Protein AF-A0A9W8UED6-F1 (afdb_monomer_lite)

Organism: NCBI:txid2494466

Secondary structure (DSSP, 8-state):
-HHHHHHHHHHHHHHHHHHHHHHHHHHHHHHHHHHHHHHHHHHHHHHHHHHHHHHHHHHHHHHHHHHHTTTTHHHHHHHHHHHHHHHHHHHHHHHHHHHHHHHHHHHHHH----PPPPP--

Radius of gyration: 51.44 Å; chains: 1; bounding box: 87×42×148 Å

InterPro domains:
  IPR005124 Vacuolar (H+)-ATPase G subunit [PF03179] (12-112)
  IPR005124 Vacuolar (H+)-ATPase G subunit [PTHR12713] (10-113)
  IPR005124 Vacuolar (H+)-ATPase G subunit [TIGR01147] (11-114)

Structure (mmCIF, N/CA/C/O backbone):
data_AF-A0A9W8UED6-F1
#
_entry.id   AF-A0A9W8UED6-F1
#
loop_
_atom_site.group_PDB
_atom_site.id
_atom_site.type_symbol
_atom_site.label_atom_id
_atom_site.label_alt_id
_atom_site.label_comp_id
_atom_site.label_asym_id
_atom_site.label_entity_id
_atom_site.label_seq_id
_atom_site.pdbx_PDB_ins_code
_atom_site.Cartn_x
_atom_site.Cartn_y
_atom_site.Cartn_z
_atom_site.occupancy
_atom_site.B_iso_or_equiv
_atom_site.auth_seq_id
_atom_site.auth_comp_id
_atom_site.auth_asym_id
_atom_site.auth_atom_id
_atom_site.pdbx_PDB_model_num
ATOM 1 N N . MET A 1 1 ? 47.631 4.192 -74.835 1.00 59.00 1 MET A N 1
ATOM 2 C CA . MET A 1 1 ? 47.255 3.331 -73.685 1.00 59.00 1 MET A CA 1
ATOM 3 C C . MET A 1 1 ? 47.338 4.037 -72.326 1.00 59.00 1 MET A C 1
ATOM 5 O O . MET A 1 1 ? 46.428 3.839 -71.535 1.00 59.00 1 MET A O 1
ATOM 9 N N . MET A 1 2 ? 48.336 4.888 -72.043 1.00 61.31 2 MET A N 1
ATOM 10 C CA . MET A 1 2 ? 48.476 5.574 -70.736 1.00 61.31 2 MET A CA 1
ATOM 11 C C . MET A 1 2 ? 47.286 6.473 -70.333 1.00 61.31 2 MET A C 1
ATOM 13 O O . MET A 1 2 ? 46.828 6.398 -69.197 1.00 61.31 2 MET A O 1
ATOM 17 N N . LEU A 1 3 ? 46.737 7.271 -71.260 1.00 59.78 3 LEU A N 1
ATOM 18 C CA . LEU A 1 3 ? 45.640 8.209 -70.956 1.00 59.78 3 LEU A CA 1
ATOM 19 C C . LEU A 1 3 ? 44.331 7.518 -70.523 1.00 59.78 3 LEU A C 1
ATOM 21 O O . LEU A 1 3 ? 43.647 7.990 -69.619 1.00 59.78 3 LEU A O 1
ATOM 25 N N . ALA A 1 4 ? 43.994 6.381 -71.139 1.00 65.12 4 ALA A N 1
ATOM 26 C CA . ALA A 1 4 ? 42.785 5.621 -70.812 1.00 65.12 4 ALA A CA 1
ATOM 27 C C . ALA A 1 4 ? 42.860 4.991 -69.411 1.00 65.12 4 ALA A C 1
ATOM 29 O O . ALA A 1 4 ? 41.849 4.876 -68.722 1.00 65.12 4 ALA A O 1
ATOM 30 N N . ASN A 1 5 ? 44.066 4.622 -68.970 1.00 64.88 5 ASN A N 1
ATOM 31 C CA . ASN A 1 5 ? 44.276 4.038 -67.649 1.00 64.88 5 ASN A CA 1
ATOM 32 C C . ASN A 1 5 ? 44.146 5.093 -66.535 1.00 64.88 5 ASN A C 1
ATOM 34 O O . ASN A 1 5 ? 43.586 4.808 -65.480 1.00 64.88 5 ASN A O 1
ATOM 38 N N . LEU A 1 6 ? 44.581 6.331 -66.802 1.00 65.31 6 LEU A N 1
ATOM 39 C CA . LEU A 1 6 ? 44.459 7.456 -65.871 1.00 65.31 6 LEU A CA 1
ATOM 40 C C . LEU A 1 6 ? 42.997 7.900 -65.678 1.00 65.31 6 LEU A C 1
ATOM 42 O O . LEU A 1 6 ? 42.562 8.131 -64.550 1.00 65.31 6 LEU A O 1
ATOM 46 N N . LEU A 1 7 ? 42.214 7.962 -66.763 1.00 62.88 7 LEU A N 1
ATOM 47 C CA . LEU A 1 7 ? 40.768 8.236 -66.717 1.00 62.88 7 LEU A CA 1
ATOM 48 C C . LEU A 1 7 ? 39.994 7.142 -65.964 1.00 62.88 7 LEU A C 1
ATOM 50 O O . LEU A 1 7 ? 39.084 7.433 -65.191 1.00 62.88 7 LEU A O 1
ATOM 54 N N . ARG A 1 8 ? 40.389 5.876 -66.137 1.00 65.00 8 ARG A N 1
ATOM 55 C CA . ARG A 1 8 ? 39.794 4.749 -65.410 1.00 65.00 8 ARG A CA 1
ATOM 56 C C . ARG A 1 8 ? 40.132 4.778 -63.917 1.00 65.00 8 ARG A C 1
ATOM 58 O O . ARG A 1 8 ? 39.235 4.582 -63.107 1.00 65.00 8 ARG A O 1
ATOM 65 N N . GLN A 1 9 ? 41.378 5.085 -63.549 1.00 65.25 9 GLN A N 1
ATOM 66 C CA . GLN A 1 9 ? 41.789 5.246 -62.147 1.00 65.25 9 GLN A CA 1
ATOM 67 C C . GLN A 1 9 ? 41.078 6.413 -61.457 1.00 65.25 9 GLN A C 1
ATOM 69 O O . GLN A 1 9 ? 40.626 6.273 -60.327 1.00 65.25 9 GLN A O 1
ATOM 74 N N . SER A 1 10 ? 40.923 7.553 -62.130 1.00 66.56 10 SER A N 1
ATOM 75 C CA . SER A 1 10 ? 40.224 8.713 -61.559 1.00 66.56 10 SER A CA 1
ATOM 76 C C . SER A 1 10 ? 38.717 8.473 -61.385 1.00 66.56 10 SER A C 1
ATOM 78 O O . SER A 1 10 ? 38.169 8.838 -60.345 1.00 66.56 10 SER A O 1
ATOM 80 N N . ALA A 1 11 ? 38.059 7.788 -62.328 1.00 63.91 11 ALA A N 1
ATOM 81 C CA . ALA A 1 11 ? 36.656 7.378 -62.192 1.00 63.91 11 ALA A CA 1
ATOM 82 C C . ALA A 1 11 ? 36.441 6.285 -61.122 1.00 63.91 11 ALA A C 1
ATOM 84 O O . ALA A 1 11 ? 35.436 6.297 -60.414 1.00 63.91 11 ALA A O 1
ATOM 85 N N . GLN A 1 12 ? 37.385 5.349 -60.968 1.00 68.69 12 GLN A N 1
ATOM 86 C CA . GLN A 1 12 ? 37.346 4.348 -59.894 1.00 68.69 12 GLN A CA 1
ATOM 87 C C . GLN A 1 12 ? 37.589 4.976 -58.516 1.00 68.69 12 GLN A C 1
ATOM 89 O O . GLN A 1 12 ? 36.917 4.608 -57.555 1.00 68.69 12 GLN A O 1
ATOM 94 N N . ASN A 1 13 ? 38.482 5.967 -58.427 1.00 73.50 13 ASN A N 1
ATOM 95 C CA . ASN A 1 13 ? 38.722 6.713 -57.194 1.00 73.50 13 ASN A CA 1
ATOM 96 C C . ASN A 1 13 ? 37.481 7.509 -56.766 1.00 73.50 13 ASN A C 1
ATOM 98 O O . ASN A 1 13 ? 37.136 7.502 -55.587 1.00 73.50 13 ASN A O 1
ATOM 102 N N . SER A 1 14 ? 36.769 8.156 -57.696 1.00 81.12 14 SER A N 1
ATOM 103 C CA . SER A 1 14 ? 35.549 8.901 -57.353 1.00 81.12 14 SER A CA 1
ATOM 104 C C . SER A 1 14 ? 34.384 7.987 -56.951 1.00 81.12 14 SER A C 1
ATOM 106 O O . SER A 1 14 ? 33.672 8.306 -55.999 1.00 81.12 14 SER A O 1
ATOM 108 N N . ALA A 1 15 ? 34.223 6.831 -57.606 1.00 86.19 15 ALA A N 1
ATOM 109 C CA . ALA A 1 15 ? 33.223 5.830 -57.232 1.00 86.19 15 ALA A CA 1
ATOM 110 C C . ALA A 1 15 ? 33.506 5.214 -55.848 1.00 86.19 15 ALA A C 1
ATOM 112 O O . ALA A 1 15 ? 32.603 5.138 -55.016 1.00 86.19 15 ALA A O 1
ATOM 113 N N . GLY A 1 16 ? 34.765 4.856 -55.569 1.00 89.81 16 GLY A N 1
ATOM 114 C CA . GLY A 1 16 ? 35.172 4.314 -54.269 1.00 89.81 16 GLY A CA 1
ATOM 115 C C . GLY A 1 16 ? 34.973 5.307 -53.120 1.00 89.81 16 GLY A C 1
ATOM 116 O O . GLY A 1 16 ? 34.476 4.933 -52.061 1.00 89.81 16 GLY A O 1
ATOM 117 N N . ILE A 1 17 ? 35.271 6.594 -53.335 1.00 90.12 17 ILE A N 1
ATOM 118 C CA . ILE A 1 17 ? 35.017 7.645 -52.335 1.00 90.12 17 ILE A CA 1
ATOM 119 C C . ILE A 1 17 ? 33.515 7.798 -52.063 1.00 90.12 17 ILE A C 1
ATOM 121 O O . ILE A 1 17 ? 33.114 7.909 -50.907 1.00 90.12 17 ILE A O 1
ATOM 125 N N . GLN A 1 18 ? 32.664 7.778 -53.095 1.00 90.62 18 GLN A N 1
ATOM 126 C CA . GLN A 1 18 ? 31.211 7.854 -52.901 1.00 90.62 18 GLN A CA 1
ATOM 127 C C . GLN A 1 18 ? 30.659 6.662 -52.113 1.00 90.62 18 GLN A C 1
ATOM 129 O O . GLN A 1 18 ? 29.732 6.829 -51.321 1.00 90.62 18 GLN A O 1
ATOM 134 N N . GLU A 1 19 ? 31.217 5.471 -52.315 1.00 93.69 19 GLU A N 1
ATOM 135 C CA . GLU A 1 19 ? 30.829 4.281 -51.562 1.00 93.69 19 GLU A CA 1
ATOM 136 C C . GLU A 1 19 ? 31.250 4.370 -50.090 1.00 93.69 19 GLU A C 1
ATOM 138 O O . GLU A 1 19 ? 30.429 4.116 -49.209 1.00 93.69 19 GLU A O 1
ATOM 143 N N . LEU A 1 20 ? 32.465 4.854 -49.809 1.00 93.94 20 LEU A N 1
ATOM 144 C CA . LEU A 1 20 ? 32.918 5.124 -48.439 1.00 93.94 20 LEU A CA 1
ATOM 145 C C . LEU A 1 20 ? 32.052 6.182 -47.738 1.00 93.94 20 LEU A C 1
ATOM 147 O O . LEU A 1 20 ? 31.675 5.990 -46.585 1.00 93.94 20 LEU A O 1
ATOM 151 N N . LEU A 1 21 ? 31.670 7.259 -48.434 1.00 94.88 21 LEU A N 1
ATOM 152 C CA . LEU A 1 21 ? 30.784 8.293 -47.883 1.00 94.88 21 LEU A CA 1
ATOM 153 C C . LEU A 1 21 ? 29.382 7.752 -47.565 1.00 94.88 21 LEU A C 1
ATOM 155 O O . LEU A 1 21 ? 28.791 8.122 -46.549 1.00 94.88 21 LEU A O 1
ATOM 159 N N . ARG A 1 22 ? 28.836 6.862 -48.405 1.00 95.31 22 ARG A N 1
ATOM 160 C CA . ARG A 1 22 ? 27.563 6.181 -48.112 1.00 95.31 22 ARG A CA 1
ATOM 161 C C . ARG A 1 22 ? 27.691 5.266 -46.897 1.00 95.31 22 ARG A C 1
ATOM 163 O O . ARG A 1 22 ? 26.842 5.327 -46.011 1.00 95.31 22 ARG A O 1
ATOM 170 N N . ALA A 1 23 ? 28.769 4.485 -46.828 1.00 96.12 23 ALA A N 1
ATOM 171 C CA . ALA A 1 23 ? 29.045 3.615 -45.690 1.00 96.12 23 ALA A CA 1
ATOM 172 C C . ALA A 1 23 ? 29.176 4.409 -44.377 1.00 96.12 23 ALA A C 1
ATOM 174 O O . ALA A 1 23 ? 28.619 4.000 -43.361 1.00 96.12 23 ALA A O 1
ATOM 175 N N . GLU A 1 24 ? 29.833 5.574 -44.398 1.00 95.31 24 GLU A N 1
ATOM 176 C CA . GLU A 1 24 ? 29.935 6.472 -43.240 1.00 95.31 24 GLU A CA 1
ATOM 177 C C . GLU A 1 24 ? 28.561 6.997 -42.799 1.00 95.31 24 GLU A C 1
ATOM 179 O O . GLU A 1 24 ? 28.220 6.957 -41.612 1.00 95.31 24 GLU A O 1
ATOM 184 N N . GLN A 1 25 ? 27.738 7.452 -43.748 1.00 96.62 25 GLN A N 1
ATOM 185 C CA . GLN A 1 25 ? 26.389 7.930 -43.446 1.00 96.62 25 GLN A CA 1
ATOM 186 C C . GLN A 1 25 ? 25.515 6.834 -42.837 1.00 96.62 25 GLN A C 1
ATOM 188 O O . GLN A 1 25 ? 24.787 7.091 -41.875 1.00 96.62 25 GLN A O 1
ATOM 193 N N . ASP A 1 26 ? 25.577 5.619 -43.372 1.00 97.00 26 ASP A N 1
ATOM 194 C CA . ASP A 1 26 ? 24.767 4.510 -42.881 1.00 97.00 26 ASP A CA 1
ATOM 195 C C . ASP A 1 26 ? 25.260 4.006 -41.522 1.00 97.00 26 ASP A C 1
ATOM 197 O O . ASP A 1 26 ? 24.443 3.805 -40.620 1.00 97.00 26 ASP A O 1
ATOM 201 N N . ALA A 1 27 ? 26.577 3.932 -41.308 1.00 97.31 27 ALA A N 1
ATOM 202 C CA . ALA A 1 27 ? 27.151 3.653 -39.993 1.00 97.31 27 ALA A CA 1
ATOM 203 C C . ALA A 1 27 ? 26.711 4.698 -38.953 1.00 97.31 27 ALA A C 1
ATOM 205 O O . ALA A 1 27 ? 26.261 4.343 -37.861 1.00 97.31 27 ALA A O 1
ATOM 206 N N . SER A 1 28 ? 26.753 5.988 -39.306 1.00 96.44 28 SER A N 1
ATOM 207 C CA . SER A 1 28 ? 26.297 7.072 -38.430 1.00 96.44 28 SER A CA 1
ATOM 208 C C . SER A 1 28 ? 24.813 6.931 -38.073 1.00 96.44 28 SER A C 1
ATOM 210 O O . SER A 1 28 ? 24.446 7.011 -36.897 1.00 96.44 28 SER A O 1
ATOM 212 N N . LYS A 1 29 ? 23.944 6.626 -39.048 1.00 97.38 29 LYS A N 1
ATOM 213 C CA . LYS A 1 29 ? 22.510 6.380 -38.799 1.00 97.38 29 LYS A CA 1
ATOM 214 C C . LYS A 1 29 ? 22.279 5.200 -37.858 1.00 97.38 29 LYS A C 1
ATOM 216 O O . LYS A 1 29 ? 21.429 5.307 -36.974 1.00 97.38 29 LYS A O 1
ATOM 221 N N . ILE A 1 30 ? 23.014 4.100 -38.030 1.00 97.38 30 ILE A N 1
ATOM 222 C CA . ILE A 1 30 ? 22.909 2.917 -37.163 1.00 97.38 30 ILE A CA 1
ATOM 223 C C . ILE A 1 30 ? 23.263 3.298 -35.723 1.00 97.38 30 ILE A C 1
ATOM 225 O O . ILE A 1 30 ? 22.452 3.098 -34.821 1.00 97.38 30 ILE A O 1
ATOM 229 N N . VAL A 1 31 ? 24.403 3.962 -35.513 1.00 97.25 31 VAL A N 1
ATOM 230 C CA . VAL A 1 31 ? 24.847 4.394 -34.177 1.00 97.25 31 VAL A CA 1
ATOM 231 C C . VAL A 1 31 ? 23.834 5.338 -33.518 1.00 97.25 31 VAL A C 1
ATOM 233 O O . VAL A 1 31 ? 23.529 5.201 -32.330 1.00 97.25 31 VAL A O 1
ATOM 236 N N . GLN A 1 32 ? 23.278 6.290 -34.273 1.00 96.31 32 GLN A N 1
ATOM 237 C CA . GLN A 1 32 ? 22.250 7.206 -33.768 1.00 96.31 32 GLN A CA 1
ATOM 238 C C . GLN A 1 32 ? 20.969 6.461 -33.379 1.00 96.31 32 GLN A C 1
ATOM 240 O O . GLN A 1 32 ? 20.415 6.708 -32.304 1.00 96.31 32 GLN A O 1
ATOM 245 N N . LYS A 1 33 ? 20.513 5.526 -34.222 1.00 97.19 33 LYS A N 1
ATOM 246 C CA . LYS A 1 33 ? 19.329 4.703 -33.959 1.00 97.19 33 LYS A CA 1
ATOM 247 C C . LYS A 1 33 ? 19.519 3.848 -32.710 1.00 97.19 33 LYS A C 1
ATOM 249 O O . LYS A 1 33 ? 18.636 3.844 -31.855 1.00 97.19 33 LYS A O 1
ATOM 254 N N . ASP A 1 34 ? 20.670 3.203 -32.563 1.00 97.50 34 ASP A N 1
ATOM 255 C CA . ASP A 1 34 ? 20.978 2.356 -31.409 1.00 97.50 34 ASP A CA 1
ATOM 256 C C . ASP A 1 34 ? 21.101 3.165 -30.117 1.00 97.50 34 ASP A C 1
ATOM 258 O O . ASP A 1 34 ? 20.657 2.717 -29.059 1.00 97.50 34 ASP A O 1
ATOM 262 N N . ARG A 1 35 ? 21.653 4.386 -30.174 1.00 96.62 35 ARG A N 1
ATOM 263 C CA . ARG A 1 35 ? 21.680 5.283 -29.008 1.00 96.62 35 ARG A CA 1
ATOM 264 C C . ARG A 1 35 ? 20.266 5.668 -28.580 1.00 96.62 35 ARG A C 1
ATOM 266 O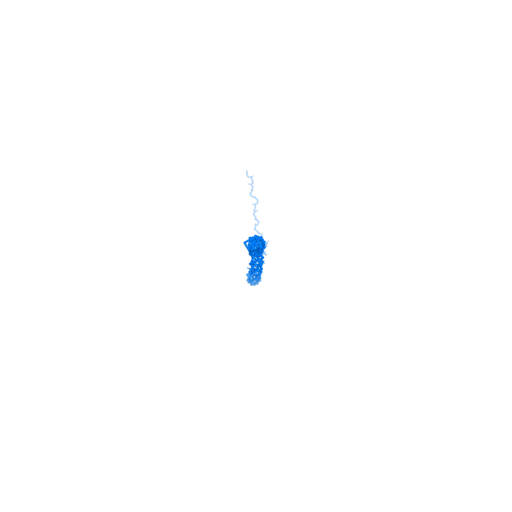 O . ARG A 1 35 ? 19.930 5.533 -27.407 1.00 96.62 35 ARG A O 1
ATOM 273 N N . THR A 1 36 ? 19.433 6.118 -29.517 1.00 96.44 36 THR A N 1
ATOM 274 C CA . THR A 1 36 ? 18.048 6.513 -29.219 1.00 96.44 36 THR A CA 1
ATOM 275 C C . THR A 1 36 ? 17.219 5.330 -28.726 1.00 96.44 36 THR A C 1
ATOM 277 O O . THR A 1 36 ? 16.440 5.484 -27.785 1.00 96.44 36 THR A O 1
ATOM 280 N N . LYS A 1 37 ? 17.409 4.143 -29.317 1.00 97.56 37 LYS A N 1
ATOM 281 C CA . LYS A 1 37 ? 16.752 2.904 -28.893 1.00 97.56 37 LYS A CA 1
ATOM 282 C C . LYS A 1 37 ? 17.102 2.567 -27.442 1.00 97.56 37 LYS A C 1
ATOM 284 O O . LYS A 1 37 ? 16.188 2.473 -26.634 1.00 97.56 37 LYS A O 1
ATOM 289 N N . ARG A 1 38 ? 18.394 2.517 -27.092 1.00 97.38 38 ARG A N 1
ATOM 290 C CA . ARG A 1 38 ? 18.847 2.224 -25.719 1.00 97.38 38 ARG A CA 1
ATOM 291 C C . ARG A 1 38 ? 18.294 3.203 -24.686 1.00 97.38 38 ARG A C 1
ATOM 293 O O . ARG A 1 38 ? 17.853 2.788 -23.624 1.00 97.38 38 ARG A O 1
ATOM 300 N N . VAL A 1 39 ? 18.286 4.501 -24.997 1.00 97.12 39 VAL A N 1
ATOM 301 C CA . VAL A 1 39 ? 17.726 5.520 -24.089 1.00 97.12 39 VAL A CA 1
ATOM 302 C C . VAL A 1 39 ? 16.223 5.324 -23.896 1.00 97.12 39 VAL A C 1
ATOM 304 O O . VAL A 1 39 ? 15.715 5.470 -22.785 1.00 97.12 39 VAL A O 1
ATOM 307 N N . ARG A 1 40 ? 15.498 4.998 -24.971 1.00 97.75 40 ARG A N 1
ATOM 308 C CA . ARG A 1 40 ? 14.058 4.748 -24.899 1.00 97.75 40 ARG A CA 1
ATOM 309 C C . ARG A 1 40 ? 13.748 3.492 -24.090 1.00 97.75 40 ARG A C 1
ATOM 311 O O . ARG A 1 40 ? 12.895 3.571 -23.216 1.00 97.75 40 ARG A O 1
ATOM 318 N N . GLU A 1 41 ? 14.445 2.393 -24.363 1.00 97.81 41 GLU A N 1
ATOM 319 C CA . GLU A 1 41 ? 14.294 1.124 -23.644 1.00 97.81 41 GLU A CA 1
ATOM 320 C C . GLU A 1 41 ? 14.569 1.315 -22.154 1.00 97.81 41 GLU A C 1
ATOM 322 O O . GLU A 1 41 ? 13.680 1.055 -21.356 1.00 97.81 41 GLU A O 1
ATOM 327 N N . ALA A 1 42 ? 15.697 1.929 -21.781 1.00 97.69 42 ALA A N 1
ATOM 328 C CA . ALA A 1 42 ? 16.016 2.200 -20.378 1.00 97.69 42 ALA A CA 1
ATOM 329 C C . ALA A 1 42 ? 14.947 3.057 -19.674 1.00 97.69 42 ALA A C 1
ATOM 331 O O . ALA A 1 42 ? 14.601 2.824 -18.518 1.00 97.69 42 ALA A O 1
ATOM 332 N N . ARG A 1 43 ? 14.390 4.059 -20.368 1.00 97.69 43 ARG A N 1
ATOM 333 C CA . ARG A 1 43 ? 13.314 4.890 -19.813 1.00 97.69 43 ARG A CA 1
ATOM 334 C C . ARG A 1 43 ? 12.017 4.100 -19.644 1.00 97.69 43 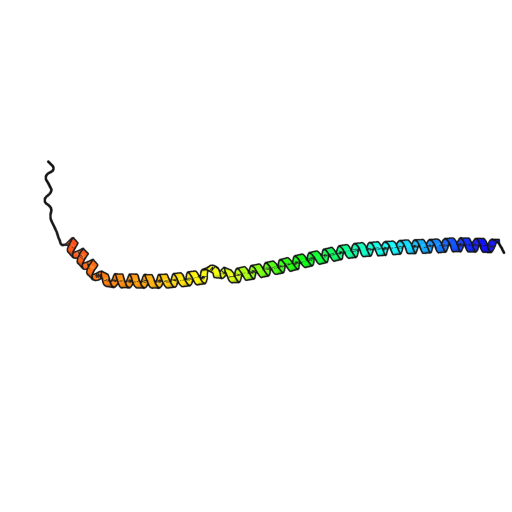ARG A C 1
ATOM 336 O O . ARG A 1 43 ? 11.304 4.309 -18.665 1.00 97.69 43 ARG A O 1
ATOM 343 N N . ASP A 1 44 ? 11.666 3.278 -20.624 1.00 98.06 44 ASP A N 1
ATOM 344 C CA . ASP A 1 44 ? 10.422 2.515 -20.611 1.00 98.06 44 ASP A CA 1
ATOM 345 C C . ASP A 1 44 ? 10.512 1.364 -19.579 1.00 98.06 44 ASP A C 1
ATOM 347 O O . ASP A 1 44 ? 9.560 1.158 -18.828 1.00 98.06 44 ASP A O 1
ATOM 351 N N . GLU A 1 45 ? 11.680 0.731 -19.426 1.00 97.81 45 GLU A N 1
ATOM 352 C CA . GLU A 1 45 ? 12.000 -0.224 -18.352 1.00 97.81 45 GLU A CA 1
ATOM 353 C C . GLU A 1 45 ? 11.901 0.421 -16.964 1.00 97.81 45 GLU A C 1
ATOM 355 O O . GLU A 1 45 ? 11.171 -0.080 -16.112 1.00 97.81 45 GLU A O 1
ATOM 360 N N . ALA A 1 46 ? 12.531 1.582 -16.749 1.00 97.88 46 ALA A N 1
ATOM 361 C CA . ALA A 1 46 ? 12.447 2.291 -15.469 1.00 97.88 46 ALA A CA 1
ATOM 362 C C . ALA A 1 46 ? 11.001 2.681 -15.113 1.00 97.88 46 ALA A C 1
ATOM 364 O O . ALA A 1 46 ? 10.583 2.587 -13.960 1.00 97.88 46 ALA A O 1
ATOM 365 N N . LYS A 1 47 ? 10.199 3.097 -16.103 1.00 97.81 47 LYS A N 1
ATOM 366 C CA . LYS A 1 47 ? 8.768 3.373 -15.894 1.00 97.81 47 LYS A CA 1
ATOM 367 C C . LYS A 1 47 ? 7.999 2.119 -15.491 1.00 97.81 47 LYS A C 1
ATOM 369 O O . LYS A 1 47 ? 7.146 2.206 -14.609 1.00 97.81 47 LYS A O 1
ATOM 374 N N . GLN A 1 48 ? 8.286 0.987 -16.129 1.00 98.38 48 GLN A N 1
ATOM 375 C CA . GLN A 1 48 ? 7.658 -0.285 -15.792 1.00 98.38 48 GLN A CA 1
ATOM 376 C C . GLN A 1 48 ? 8.033 -0.728 -14.374 1.00 98.38 48 GLN A C 1
ATOM 378 O O . GLN A 1 48 ? 7.158 -1.143 -13.618 1.00 98.38 48 GLN A O 1
ATOM 383 N N . GLU A 1 49 ? 9.301 -0.590 -13.986 1.00 97.81 49 GLU A N 1
ATOM 384 C CA . GLU A 1 49 ? 9.774 -0.932 -12.644 1.00 97.81 49 GLU A CA 1
ATOM 385 C C . GLU A 1 49 ? 9.114 -0.058 -11.570 1.00 97.81 49 GLU A C 1
ATOM 387 O O . GLU A 1 49 ? 8.602 -0.581 -10.583 1.00 97.81 49 GLU A O 1
ATOM 392 N N . ILE A 1 50 ? 9.013 1.256 -11.801 1.00 97.81 50 ILE A N 1
ATOM 393 C CA . ILE A 1 50 ? 8.300 2.175 -10.900 1.00 97.81 50 ILE A CA 1
ATOM 394 C C . ILE A 1 50 ? 6.823 1.785 -10.773 1.00 97.81 50 ILE A C 1
ATOM 396 O O . ILE A 1 50 ? 6.282 1.777 -9.667 1.00 97.81 50 ILE A O 1
ATOM 400 N N . ALA A 1 51 ? 6.158 1.466 -11.887 1.00 97.88 51 ALA A N 1
ATOM 401 C CA . ALA A 1 51 ? 4.755 1.062 -11.872 1.00 97.88 51 ALA A CA 1
ATOM 402 C C . ALA A 1 51 ? 4.551 -0.246 -11.093 1.00 97.88 51 ALA A C 1
ATOM 404 O O . ALA A 1 51 ? 3.645 -0.325 -10.264 1.00 97.88 51 ALA A O 1
ATOM 405 N N . ASN A 1 52 ? 5.424 -1.233 -11.307 1.00 98.00 52 ASN A N 1
ATOM 406 C CA . ASN A 1 52 ? 5.399 -2.508 -10.593 1.00 98.00 52 ASN A CA 1
ATOM 407 C C . ASN A 1 52 ? 5.650 -2.315 -9.093 1.00 98.00 52 ASN A C 1
ATOM 409 O O . ASN A 1 52 ? 4.907 -2.852 -8.277 1.00 98.00 52 ASN A O 1
ATOM 413 N N . TYR A 1 53 ? 6.651 -1.511 -8.726 1.00 97.75 53 TYR A N 1
ATOM 414 C CA . TYR A 1 53 ? 6.963 -1.218 -7.329 1.00 97.75 53 TYR A CA 1
ATOM 415 C C . TYR A 1 53 ? 5.806 -0.501 -6.631 1.00 97.75 53 TYR A C 1
ATOM 417 O O . TYR A 1 53 ? 5.440 -0.850 -5.510 1.00 97.75 53 TYR A O 1
ATOM 425 N N . LYS A 1 54 ? 5.184 0.471 -7.308 1.00 97.88 54 LYS A N 1
ATOM 426 C CA . LYS A 1 54 ? 4.003 1.155 -6.783 1.00 97.88 54 LYS A CA 1
ATOM 427 C C . LYS A 1 54 ? 2.840 0.185 -6.581 1.00 97.88 54 LYS A C 1
ATOM 429 O O . LYS A 1 54 ? 2.261 0.179 -5.505 1.00 97.88 54 LYS A O 1
ATOM 434 N N . ALA A 1 55 ? 2.538 -0.654 -7.572 1.00 97.94 55 ALA A N 1
ATOM 435 C CA . ALA A 1 55 ? 1.477 -1.653 -7.457 1.00 97.94 55 ALA A CA 1
ATOM 436 C C . ALA A 1 55 ? 1.737 -2.622 -6.293 1.00 97.94 55 ALA A C 1
ATOM 438 O O . ALA A 1 55 ? 0.844 -2.869 -5.489 1.00 97.94 55 ALA A O 1
ATOM 439 N N . GLN A 1 56 ? 2.978 -3.096 -6.146 1.00 97.75 56 GLN A N 1
ATOM 440 C CA . GLN A 1 56 ? 3.373 -3.946 -5.026 1.00 97.75 56 GLN A CA 1
ATOM 441 C C . GLN A 1 56 ? 3.173 -3.238 -3.680 1.00 97.75 56 GLN A C 1
ATOM 443 O O . GLN A 1 56 ? 2.640 -3.840 -2.751 1.00 97.75 56 GLN A O 1
ATOM 448 N N . LYS A 1 57 ? 3.578 -1.968 -3.560 1.00 97.75 57 LYS A N 1
ATOM 449 C CA . LYS A 1 57 ? 3.417 -1.204 -2.316 1.00 97.75 57 LYS A CA 1
ATOM 450 C C . LYS A 1 57 ? 1.966 -0.881 -1.996 1.00 97.75 57 LYS A C 1
ATOM 452 O O . LYS A 1 57 ? 1.593 -0.959 -0.831 1.00 97.75 57 LYS A O 1
ATOM 457 N N . ASP A 1 58 ? 1.152 -0.587 -3.002 1.00 96.75 58 ASP A N 1
ATOM 458 C CA . ASP A 1 58 ? -0.285 -0.385 -2.827 1.00 96.75 58 ASP A CA 1
ATOM 459 C C . ASP A 1 58 ? -0.966 -1.689 -2.368 1.00 96.75 58 ASP A C 1
ATOM 461 O O . ASP A 1 58 ? -1.835 -1.657 -1.498 1.00 96.75 58 ASP A O 1
ATOM 465 N N . ASP A 1 59 ? -0.552 -2.846 -2.893 1.00 96.81 59 ASP A N 1
ATOM 466 C CA . ASP A 1 59 ? -1.066 -4.153 -2.466 1.00 96.81 59 ASP A CA 1
ATOM 467 C C . ASP A 1 59 ? -0.591 -4.544 -1.058 1.00 96.81 59 ASP A C 1
ATOM 469 O O . ASP A 1 59 ? -1.383 -5.056 -0.265 1.00 96.81 59 ASP A O 1
ATOM 473 N N . GLU A 1 60 ? 0.678 -4.29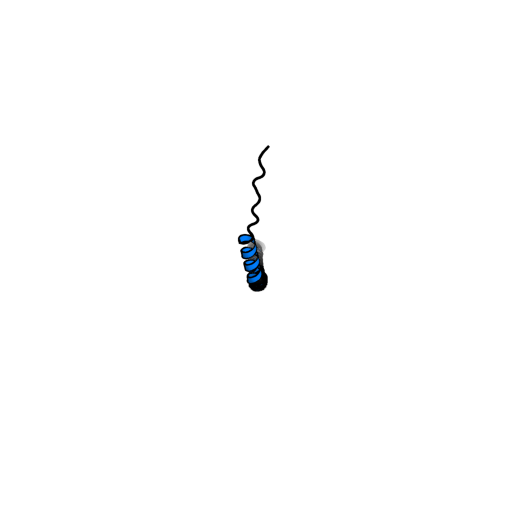2 -0.719 1.00 95.38 60 GLU A N 1
ATOM 474 C CA . GLU A 1 60 ? 1.204 -4.453 0.645 1.00 95.38 60 GLU A CA 1
ATOM 475 C C . GLU A 1 60 ? 0.442 -3.560 1.630 1.00 95.38 60 GLU A C 1
ATOM 477 O O . GLU A 1 60 ? 0.028 -4.034 2.687 1.00 95.38 60 GLU A O 1
ATOM 482 N N . PHE A 1 61 ? 0.200 -2.298 1.266 1.00 93.69 61 PHE A N 1
ATOM 483 C CA . PHE A 1 61 ? -0.549 -1.354 2.088 1.00 93.69 61 PHE A CA 1
ATOM 484 C C . PHE A 1 61 ? -1.993 -1.806 2.292 1.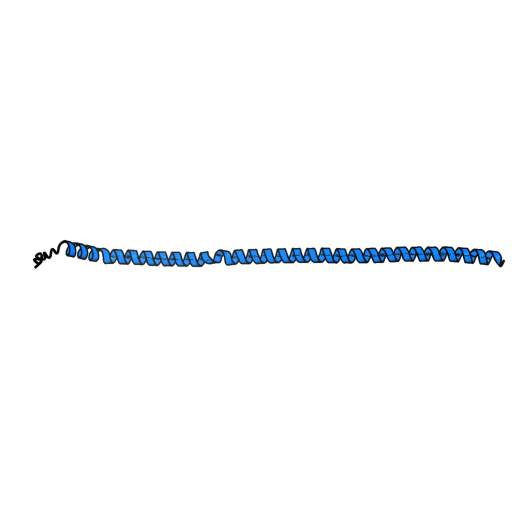00 93.69 61 PHE A C 1
ATOM 486 O O . PHE A 1 61 ? -2.450 -1.849 3.425 1.00 93.69 61 PHE A O 1
ATOM 493 N N . LYS A 1 62 ? -2.694 -2.236 1.237 1.00 92.81 62 LYS A N 1
ATOM 494 C CA . LYS A 1 62 ? -4.067 -2.754 1.359 1.00 92.81 62 LYS A CA 1
ATOM 495 C C . LYS A 1 62 ? -4.152 -4.013 2.214 1.00 92.81 62 LYS A C 1
ATOM 497 O O . LYS A 1 62 ? -5.119 -4.177 2.950 1.00 92.81 62 LYS A O 1
ATOM 502 N N . LYS A 1 63 ? -3.175 -4.921 2.112 1.00 90.69 63 LYS A N 1
ATOM 503 C CA . LYS A 1 63 ? -3.113 -6.110 2.977 1.00 90.69 63 LYS A CA 1
ATOM 504 C C . LYS A 1 63 ? -2.879 -5.715 4.425 1.00 90.69 63 LYS A C 1
ATOM 506 O O . LYS A 1 63 ? -3.600 -6.189 5.292 1.00 90.69 63 LYS A O 1
ATOM 511 N N . PHE A 1 64 ? -1.934 -4.808 4.664 1.00 88.69 64 PHE A N 1
ATOM 512 C CA . PHE A 1 64 ? -1.680 -4.262 5.989 1.00 88.69 64 PHE A CA 1
ATOM 513 C C . PHE A 1 64 ? -2.935 -3.586 6.550 1.00 88.69 64 PHE A C 1
ATOM 515 O O . PHE A 1 64 ? -3.338 -3.880 7.667 1.00 88.69 64 PHE A O 1
ATOM 522 N N . GLU A 1 65 ? -3.614 -2.750 5.765 1.00 86.25 65 GLU A N 1
ATOM 523 C CA . GLU A 1 65 ? -4.892 -2.167 6.158 1.00 86.25 65 GLU A CA 1
ATOM 524 C C . GLU A 1 65 ? -5.925 -3.247 6.457 1.00 86.25 65 GLU A C 1
ATOM 526 O O . GLU A 1 65 ? -6.535 -3.172 7.501 1.00 86.25 65 GLU A O 1
ATOM 531 N N . ALA A 1 66 ? -6.110 -4.279 5.635 1.00 83.69 66 ALA A N 1
ATOM 532 C CA . ALA A 1 66 ? -7.110 -5.316 5.905 1.00 83.69 66 ALA A CA 1
ATOM 533 C C . ALA A 1 66 ? -6.787 -6.188 7.137 1.00 83.69 66 ALA A C 1
ATOM 535 O O . ALA A 1 66 ? -7.693 -6.640 7.843 1.00 83.69 66 ALA A O 1
ATOM 536 N N . GLU A 1 67 ? -5.504 -6.454 7.393 1.00 81.69 67 GLU A N 1
ATOM 537 C CA . GLU A 1 67 ? -5.040 -7.222 8.552 1.00 81.69 67 GLU A CA 1
ATOM 538 C C . GLU A 1 67 ? -5.115 -6.397 9.842 1.00 81.69 67 GLU A C 1
ATOM 540 O O . GLU A 1 67 ? -5.506 -6.918 10.887 1.00 81.69 67 GLU A O 1
ATOM 545 N N . HIS A 1 68 ? -4.813 -5.099 9.762 1.00 77.69 68 HIS A N 1
ATOM 546 C CA . HIS A 1 68 ? -4.772 -4.192 10.907 1.00 77.69 68 HIS A CA 1
ATOM 547 C C . HIS A 1 68 ? -6.028 -3.320 11.068 1.00 77.69 68 HIS A C 1
ATOM 549 O O . HIS A 1 68 ? -6.205 -2.722 12.127 1.00 77.69 68 HIS A O 1
ATOM 555 N N . SER A 1 69 ? -6.953 -3.279 10.103 1.00 67.00 69 SER A N 1
ATOM 556 C CA . SER A 1 69 ? -8.256 -2.595 10.228 1.00 67.00 69 SER A CA 1
ATOM 557 C C . SER A 1 69 ? -9.175 -3.326 11.193 1.00 67.00 69 SER A C 1
ATOM 559 O O . SER A 1 69 ? -10.056 -2.713 11.783 1.00 67.00 69 SER A O 1
ATOM 561 N N . LYS A 1 70 ? -8.922 -4.619 11.426 1.00 67.69 70 LYS A N 1
ATOM 562 C CA . LYS A 1 70 ? -9.514 -5.381 12.534 1.00 67.69 70 LYS A CA 1
ATOM 563 C C . LYS A 1 70 ? -8.962 -4.969 13.901 1.00 67.69 70 LYS A C 1
ATOM 565 O O . LYS A 1 70 ? -9.367 -5.540 14.910 1.00 67.69 70 LYS A O 1
ATOM 570 N N . GLY A 1 71 ? -8.038 -4.003 13.937 1.00 66.94 71 GLY A N 1
ATOM 571 C CA . GLY A 1 71 ? -7.162 -3.673 15.059 1.00 66.94 71 GLY A CA 1
ATOM 572 C C . GLY A 1 71 ? -7.857 -3.339 16.371 1.00 66.94 71 GLY A C 1
ATOM 573 O O . GLY A 1 71 ? -7.207 -3.428 17.404 1.00 66.94 71 GLY A O 1
ATOM 574 N N . ASN A 1 72 ? -9.163 -3.061 16.357 1.00 70.19 72 ASN A N 1
ATOM 575 C CA . ASN A 1 72 ? -9.950 -2.915 17.578 1.00 70.19 72 ASN A CA 1
ATOM 576 C C . ASN A 1 72 ? -11.186 -3.814 17.664 1.00 70.19 72 ASN A C 1
ATOM 578 O O . ASN A 1 72 ? -11.759 -3.874 18.739 1.00 70.19 72 ASN A O 1
ATOM 582 N N . GLU A 1 73 ? -11.596 -4.547 16.626 1.00 81.56 73 GLU A N 1
ATOM 583 C CA . GLU A 1 73 ? -12.859 -5.307 16.680 1.00 81.56 73 GLU A CA 1
ATOM 584 C C . GLU A 1 73 ? -12.819 -6.417 17.737 1.00 81.56 73 GLU A C 1
ATOM 586 O O . GLU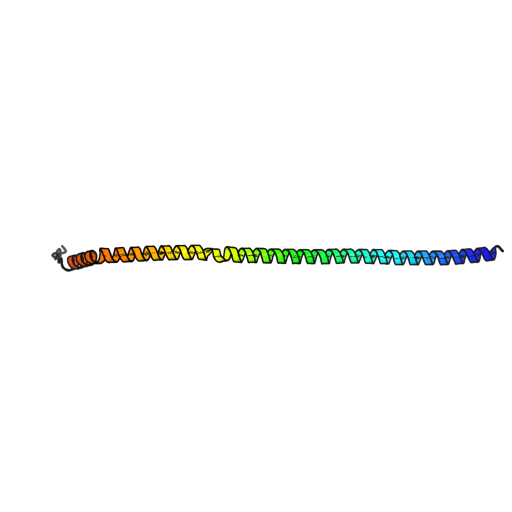 A 1 73 ? -13.772 -6.602 18.490 1.00 81.56 73 GLU A O 1
ATOM 591 N N . GLN A 1 74 ? -11.703 -7.149 17.829 1.00 82.62 74 GLN A N 1
ATOM 592 C CA . GLN A 1 74 ? -11.544 -8.197 18.842 1.00 82.62 74 GLN A CA 1
ATOM 593 C C . GLN A 1 74 ? -11.416 -7.612 20.250 1.00 82.62 74 GLN A C 1
ATOM 595 O O . GLN A 1 74 ? -12.076 -8.098 21.164 1.00 82.62 74 GLN A O 1
ATOM 600 N N . ALA A 1 75 ? -10.619 -6.552 20.412 1.00 82.88 75 ALA A N 1
ATOM 601 C CA . ALA A 1 75 ? -10.450 -5.872 21.694 1.00 82.88 75 ALA A CA 1
ATOM 602 C C . ALA A 1 75 ? -11.763 -5.229 22.178 1.00 82.88 75 ALA A C 1
ATOM 604 O O . ALA A 1 75 ? -12.096 -5.315 23.354 1.00 82.88 75 ALA A O 1
ATOM 605 N N . GLU A 1 76 ? -12.539 -4.634 21.271 1.00 87.44 76 GLU A N 1
ATOM 606 C CA . GLU A 1 76 ? -13.853 -4.055 21.544 1.00 87.44 76 GLU A CA 1
ATOM 607 C C . GLU A 1 76 ? -14.879 -5.140 21.882 1.00 87.44 76 GLU A C 1
ATOM 609 O O . GLU A 1 76 ? -15.618 -5.004 22.854 1.00 87.44 76 GLU A O 1
ATOM 614 N N . ALA A 1 77 ? -14.901 -6.254 21.143 1.00 90.44 77 ALA A N 1
ATOM 615 C CA . ALA A 1 77 ? -15.775 -7.382 21.454 1.00 90.44 77 ALA A CA 1
ATOM 616 C C . ALA A 1 77 ? -15.458 -8.000 22.826 1.00 90.44 77 ALA A C 1
ATOM 618 O O . ALA A 1 77 ? -16.373 -8.337 23.582 1.00 90.44 77 ALA A O 1
ATOM 619 N N . GLU A 1 78 ? -14.176 -8.136 23.165 1.00 91.19 78 GLU A N 1
ATOM 620 C CA . GLU A 1 78 ? -13.732 -8.670 24.451 1.00 91.19 78 GLU A CA 1
ATOM 621 C C . GLU A 1 78 ? -14.047 -7.703 25.600 1.00 91.19 78 GLU A C 1
ATOM 623 O O . GLU A 1 78 ? -14.647 -8.118 26.594 1.00 91.19 78 GLU A O 1
ATOM 628 N N . ALA A 1 79 ? -13.786 -6.404 25.417 1.00 93.25 79 ALA A N 1
ATOM 629 C CA . ALA A 1 79 ? -14.152 -5.362 26.374 1.00 93.25 79 ALA A CA 1
ATOM 630 C C . ALA A 1 79 ? -15.671 -5.282 26.598 1.00 93.25 79 ALA A C 1
ATOM 632 O O . ALA A 1 79 ? -16.119 -5.193 27.740 1.00 93.25 79 ALA A O 1
ATOM 633 N N . ASN A 1 80 ? -16.480 -5.373 25.537 1.00 95.25 80 ASN A N 1
ATOM 634 C CA . ASN A 1 80 ? -17.942 -5.390 25.640 1.00 95.25 80 ASN A CA 1
ATOM 635 C C . ASN A 1 80 ? -18.437 -6.615 26.418 1.00 95.25 80 ASN A C 1
ATOM 637 O O . ASN A 1 80 ? -19.296 -6.498 27.291 1.00 95.25 80 ASN A O 1
ATOM 641 N N . LYS A 1 81 ? -17.860 -7.794 26.160 1.00 96.50 81 LYS A N 1
ATOM 642 C CA . LYS A 1 81 ? -18.201 -9.024 26.886 1.00 96.50 81 LYS A CA 1
ATOM 643 C C . LYS A 1 81 ? -17.836 -8.935 28.370 1.00 96.50 81 LYS A C 1
ATOM 645 O O . LYS A 1 81 ? -18.589 -9.411 29.229 1.00 96.50 81 LYS A O 1
ATOM 650 N N . GLU A 1 82 ? -16.683 -8.353 28.684 1.00 96.50 82 GLU A N 1
ATOM 651 C CA . GLU A 1 82 ? -16.259 -8.133 30.063 1.00 96.50 82 GLU A CA 1
ATOM 652 C C . GLU A 1 82 ? -17.170 -7.113 30.759 1.00 96.50 82 GLU A C 1
ATOM 654 O O . GLU A 1 82 ? -17.667 -7.387 31.853 1.00 96.50 82 GLU A O 1
ATOM 659 N N . ALA A 1 83 ? -17.497 -6.002 30.093 1.00 97.06 83 ALA A N 1
ATOM 660 C CA . ALA A 1 83 ? -18.436 -5.000 30.590 1.00 97.06 83 ALA A CA 1
ATOM 661 C C . ALA A 1 83 ? -19.819 -5.603 30.882 1.00 97.06 83 ALA A C 1
ATOM 663 O O . ALA A 1 83 ? -20.350 -5.404 31.974 1.00 97.06 83 ALA A O 1
ATOM 664 N N . ASP A 1 84 ? -20.371 -6.412 29.975 1.00 97.19 84 ASP A N 1
ATOM 665 C CA . ASP A 1 84 ? -21.642 -7.115 30.187 1.00 97.19 84 ASP A CA 1
ATOM 666 C C . ASP A 1 84 ? -21.597 -8.045 31.404 1.00 97.19 84 ASP A C 1
ATOM 668 O O . ASP A 1 84 ? -22.570 -8.166 32.155 1.00 97.19 84 ASP A O 1
ATOM 672 N N . THR A 1 85 ? -20.458 -8.704 31.621 1.00 97.44 85 THR A N 1
ATOM 673 C CA . THR A 1 85 ? -20.250 -9.577 32.781 1.00 97.44 85 THR A CA 1
ATOM 674 C C . THR A 1 85 ? -20.229 -8.762 34.076 1.00 97.44 85 THR A C 1
ATOM 676 O O . THR A 1 85 ? -20.914 -9.119 35.038 1.00 97.44 85 THR A O 1
ATOM 679 N N . GLN A 1 86 ? -19.521 -7.630 34.088 1.00 97.50 86 GLN A N 1
ATOM 680 C CA . GLN A 1 86 ? -19.479 -6.717 35.233 1.00 97.50 86 GLN A CA 1
ATOM 681 C C . GLN A 1 86 ? -20.857 -6.109 35.525 1.00 97.50 86 GLN A C 1
ATOM 683 O O . GLN A 1 86 ? -21.283 -6.075 36.679 1.00 97.50 86 GLN A O 1
ATOM 688 N N . ILE A 1 87 ? -21.602 -5.696 34.494 1.00 97.50 87 ILE A N 1
ATOM 689 C CA . ILE A 1 87 ? -22.964 -5.161 34.631 1.00 97.50 87 ILE A CA 1
ATOM 690 C C . ILE A 1 87 ? -23.885 -6.200 35.273 1.00 97.50 87 ILE A C 1
ATOM 692 O O . ILE A 1 87 ? -24.618 -5.868 36.208 1.00 97.50 87 ILE A O 1
ATOM 696 N N . LYS A 1 88 ? -23.833 -7.461 34.827 1.00 97.44 88 LYS A N 1
ATOM 697 C CA . LYS A 1 88 ? -24.607 -8.549 35.446 1.00 97.44 88 LYS A CA 1
ATOM 698 C C . LYS A 1 88 ? -24.233 -8.734 36.916 1.00 97.44 88 LYS A C 1
ATOM 700 O O . LYS A 1 88 ? -25.127 -8.782 37.760 1.00 97.44 88 LYS A O 1
ATOM 705 N N . GLY A 1 89 ? -22.938 -8.738 37.235 1.00 97.00 89 GLY A N 1
ATOM 706 C CA . GLY A 1 89 ? -22.456 -8.820 38.616 1.00 97.00 89 GLY A CA 1
ATOM 707 C C . GLY A 1 89 ? -22.964 -7.674 39.499 1.00 97.00 89 GLY A C 1
ATOM 708 O O . GLY A 1 89 ? -23.459 -7.910 40.602 1.00 97.00 89 GLY A O 1
ATOM 709 N N . ILE A 1 90 ? -22.927 -6.434 38.999 1.00 96.62 90 ILE A N 1
ATOM 710 C CA . ILE A 1 90 ? -23.457 -5.251 39.697 1.00 96.62 90 ILE A CA 1
ATOM 711 C C . ILE A 1 90 ? -24.967 -5.384 39.926 1.00 96.62 90 ILE A C 1
ATOM 713 O O . ILE A 1 90 ? -25.451 -5.103 41.024 1.00 96.62 90 ILE A O 1
ATOM 717 N N . GLN A 1 91 ? -25.722 -5.837 38.921 1.00 96.25 91 GLN A N 1
ATOM 718 C CA . GLN A 1 91 ? -27.168 -6.036 39.046 1.00 96.25 91 GLN A CA 1
ATOM 719 C C . GLN A 1 91 ? -27.513 -7.098 40.097 1.00 96.25 91 GLN A C 1
ATOM 721 O O . GLN A 1 91 ? -28.437 -6.903 40.888 1.00 96.25 91 GLN A O 1
ATOM 726 N N . GLU A 1 92 ? -26.783 -8.211 40.133 1.00 96.81 92 GLU A N 1
ATOM 727 C CA . GLU A 1 92 ? -26.981 -9.271 41.126 1.00 96.81 92 GLU A CA 1
ATOM 728 C C . GLU A 1 92 ? -26.624 -8.808 42.541 1.00 96.81 92 GLU A C 1
ATOM 730 O O . GLU A 1 92 ? -27.409 -9.009 43.474 1.00 96.81 92 GLU A O 1
ATOM 735 N N . ALA A 1 93 ? -25.486 -8.126 42.704 1.00 95.00 93 ALA A N 1
ATOM 736 C CA . ALA A 1 93 ? -25.081 -7.540 43.979 1.00 95.00 93 ALA A CA 1
ATOM 737 C C . ALA A 1 93 ? -26.108 -6.511 44.477 1.00 95.00 93 ALA A C 1
ATOM 739 O O . ALA A 1 93 ? -26.498 -6.537 45.648 1.00 95.00 93 ALA A O 1
ATOM 740 N N . GLY A 1 94 ? -26.607 -5.661 43.574 1.00 94.19 94 GLY A N 1
ATOM 741 C CA . GLY A 1 94 ? -27.665 -4.693 43.848 1.00 94.19 94 GLY A CA 1
ATOM 742 C C . GLY A 1 94 ? -28.948 -5.366 44.332 1.00 94.19 94 GLY A C 1
ATOM 743 O O . GLY A 1 94 ? -29.460 -5.007 45.391 1.00 94.19 94 GLY A O 1
ATOM 744 N N . LYS A 1 95 ? -29.424 -6.402 43.626 1.00 95.25 95 LYS A N 1
ATOM 745 C CA . LYS A 1 95 ? -30.606 -7.188 44.031 1.00 95.25 95 LYS A CA 1
ATOM 746 C C . LYS A 1 95 ? -30.427 -7.831 45.407 1.00 95.25 95 LYS A C 1
ATOM 748 O O . LYS A 1 95 ? -31.345 -7.795 46.222 1.00 95.25 95 LYS A O 1
ATOM 753 N N . LYS A 1 96 ? -29.243 -8.381 45.693 1.00 95.50 96 LYS A N 1
ATOM 754 C CA . LYS A 1 96 ? -28.934 -9.008 46.988 1.00 95.50 96 LYS A CA 1
ATOM 755 C C . LYS A 1 96 ? -28.922 -7.994 48.139 1.00 95.50 96 LYS A C 1
ATOM 757 O O . LYS A 1 96 ? -29.396 -8.305 49.228 1.00 95.50 96 LYS A O 1
ATOM 762 N N . GLY A 1 97 ? -28.393 -6.791 47.907 1.00 93.81 97 GLY A N 1
ATOM 763 C CA . GLY A 1 97 ? -28.326 -5.721 48.909 1.00 93.81 97 GLY A CA 1
ATOM 764 C C . GLY A 1 97 ? -29.621 -4.919 49.078 1.00 93.81 97 GLY A C 1
ATOM 765 O O . GLY A 1 97 ? -29.811 -4.279 50.113 1.00 93.81 97 GLY A O 1
ATOM 766 N N . GLN A 1 98 ? -30.524 -4.969 48.095 1.00 94.94 98 GLN A N 1
ATOM 767 C CA . GLN A 1 98 ? -31.691 -4.090 47.997 1.00 94.94 98 GLN A CA 1
ATOM 768 C C . GLN A 1 98 ? -32.563 -4.097 49.258 1.00 94.94 98 GLN A C 1
ATOM 770 O O . GLN A 1 98 ? -32.878 -3.036 49.793 1.00 94.94 98 GLN A O 1
ATOM 775 N N . ALA A 1 99 ? -32.921 -5.277 49.771 1.00 94.44 99 ALA A N 1
ATOM 776 C CA . ALA A 1 99 ? -33.789 -5.386 50.944 1.00 94.44 99 ALA A CA 1
ATOM 777 C C . ALA A 1 99 ? -33.155 -4.761 52.200 1.00 94.44 99 ALA A C 1
ATOM 779 O O . ALA A 1 99 ? -33.831 -4.063 52.958 1.00 94.44 99 ALA A O 1
ATOM 780 N N . GLN A 1 100 ? -31.849 -4.964 52.399 1.00 95.06 100 GLN A N 1
ATOM 781 C CA . GLN A 1 100 ? -31.127 -4.403 53.540 1.00 95.06 100 GLN A CA 1
ATOM 782 C C . GLN A 1 100 ? -31.000 -2.881 53.433 1.00 95.06 100 GLN A C 1
ATOM 784 O O . GLN A 1 100 ? -31.192 -2.184 54.428 1.00 95.06 100 GLN A O 1
ATOM 789 N N . VAL A 1 101 ? -30.714 -2.358 52.237 1.00 95.25 101 VAL A N 1
ATOM 790 C CA . VAL A 1 101 ? -30.632 -0.909 51.993 1.00 95.25 101 VAL A CA 1
ATOM 791 C C . VAL A 1 101 ? -31.984 -0.244 52.242 1.00 95.25 101 VAL A C 1
ATOM 793 O O . VAL A 1 101 ? -32.036 0.749 52.961 1.00 95.25 101 VAL A O 1
ATOM 796 N N . ILE A 1 102 ? -33.080 -0.821 51.733 1.00 95.31 102 ILE A N 1
ATOM 797 C CA . ILE A 1 102 ? -34.442 -0.318 51.979 1.00 95.31 102 ILE A CA 1
ATOM 798 C C . ILE A 1 102 ? -34.748 -0.312 53.477 1.00 95.31 102 ILE A C 1
ATOM 800 O O . ILE A 1 102 ? -35.208 0.700 54.000 1.00 95.31 102 ILE A O 1
ATOM 804 N N . LYS A 1 103 ? -34.456 -1.411 54.185 1.00 94.69 103 LYS A N 1
ATOM 805 C CA . LYS A 1 103 ? -34.657 -1.491 55.636 1.00 94.69 103 LYS A CA 1
ATOM 806 C C . LYS A 1 103 ? -33.881 -0.396 56.368 1.00 94.69 103 LYS A C 1
ATOM 808 O O . LYS A 1 103 ? -34.467 0.297 57.189 1.00 94.69 103 LYS A O 1
ATOM 813 N N . ASN A 1 104 ? -32.598 -0.220 56.052 1.00 94.12 104 ASN A N 1
ATOM 814 C CA . ASN A 1 104 ? -31.753 0.791 56.687 1.00 94.12 104 ASN A CA 1
ATOM 815 C C . ASN A 1 104 ? -32.260 2.215 56.416 1.00 94.12 104 ASN A C 1
ATOM 817 O O . ASN A 1 104 ? -32.309 3.016 57.344 1.00 94.12 104 ASN A O 1
ATOM 821 N N . LEU A 1 105 ? -32.666 2.520 55.177 1.00 93.38 105 LEU A N 1
ATOM 822 C CA . LEU A 1 105 ? -33.249 3.817 54.819 1.00 93.38 105 LEU A CA 1
ATOM 823 C C . LEU A 1 105 ? -34.545 4.082 55.586 1.00 93.38 105 LEU A C 1
ATOM 825 O O . LEU A 1 105 ? -34.691 5.148 56.172 1.00 93.38 105 LEU A O 1
ATOM 829 N N . LEU A 1 106 ? -35.467 3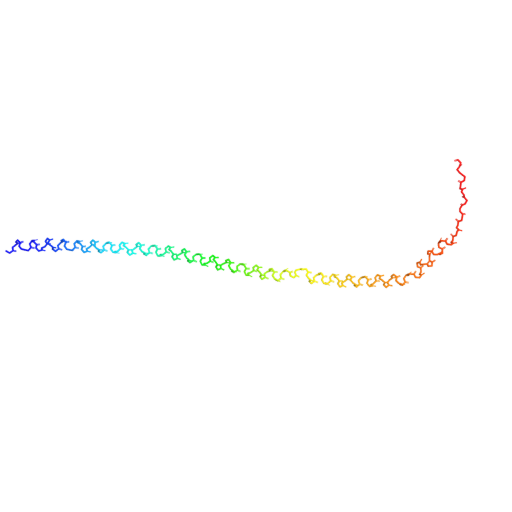.114 55.618 1.00 94.31 106 LEU A N 1
ATOM 830 C CA . LEU A 1 106 ? -36.722 3.259 56.356 1.00 94.31 106 LEU A CA 1
ATOM 831 C C . LEU A 1 106 ? -36.455 3.432 57.854 1.00 94.31 106 LEU A C 1
ATOM 833 O O . LEU A 1 106 ? -37.002 4.346 58.459 1.00 94.31 106 LEU A O 1
ATOM 837 N N . SER A 1 107 ? -35.579 2.614 58.444 1.00 92.94 107 SER A N 1
ATOM 838 C CA . SER A 1 107 ? -35.195 2.754 59.851 1.00 92.94 107 SER A CA 1
ATOM 839 C C . SER A 1 107 ? -34.612 4.134 60.150 1.00 92.94 107 SER A C 1
ATOM 841 O O . SER A 1 107 ? -35.054 4.757 61.102 1.00 92.94 107 SER A O 1
ATOM 843 N N . ALA A 1 108 ? -33.697 4.648 59.326 1.00 90.75 108 ALA A N 1
ATOM 844 C CA . ALA A 1 108 ? -33.114 5.975 59.526 1.00 90.75 108 ALA A CA 1
ATOM 845 C C . ALA A 1 108 ? -34.135 7.118 59.379 1.00 90.75 108 ALA A C 1
ATOM 847 O O . ALA A 1 108 ? -34.018 8.131 60.057 1.00 90.75 108 ALA A O 1
ATOM 848 N N . VAL A 1 109 ? -35.134 6.971 58.503 1.00 91.44 109 VAL A N 1
ATOM 849 C CA . VAL A 1 109 ? -36.202 7.972 58.328 1.00 91.44 109 VAL A CA 1
ATOM 850 C C . VAL A 1 109 ? -37.189 7.955 59.498 1.00 91.44 109 VAL A C 1
ATOM 852 O O . VAL A 1 109 ? -37.674 9.010 59.902 1.00 91.44 109 VAL A O 1
ATOM 855 N N . PHE A 1 110 ? -37.501 6.774 60.037 1.00 88.44 110 PHE A N 1
ATOM 856 C CA . PHE A 1 110 ? -38.453 6.626 61.141 1.00 88.44 110 PHE A CA 1
ATOM 857 C C . PHE A 1 110 ? -37.826 6.780 62.533 1.00 88.44 110 PHE A C 1
ATOM 859 O O . PHE A 1 110 ? -38.564 6.991 63.496 1.00 88.44 110 PHE A O 1
ATOM 866 N N . ASP A 1 111 ? -36.501 6.705 62.658 1.00 84.44 111 ASP A N 1
ATOM 867 C CA . ASP A 1 111 ? -35.785 6.952 63.911 1.00 84.44 111 ASP A CA 1
ATOM 868 C C . ASP A 1 111 ? -35.636 8.463 64.148 1.00 84.44 111 ASP A C 1
ATOM 870 O O . ASP A 1 111 ? -34.622 9.098 63.850 1.00 84.44 111 ASP A O 1
ATOM 874 N N . VAL A 1 112 ? -36.722 9.072 64.626 1.00 78.12 112 VAL A N 1
ATOM 875 C CA . VAL A 1 112 ? -36.759 10.494 64.963 1.00 78.12 112 VAL A CA 1
ATOM 876 C C . VAL A 1 112 ? -36.020 10.688 66.283 1.00 78.12 112 VAL A C 1
ATOM 878 O O . VAL A 1 112 ? -36.544 10.360 67.346 1.00 78.12 112 VAL A O 1
ATOM 881 N N . ASN A 1 113 ? -34.819 11.265 66.212 1.00 77.81 113 ASN A N 1
ATOM 882 C CA . ASN A 1 113 ? -34.040 11.672 67.378 1.00 77.81 113 ASN A CA 1
ATOM 883 C C . ASN A 1 113 ? -34.093 13.206 67.534 1.00 77.81 113 ASN A C 1
ATOM 885 O O . ASN A 1 113 ? -33.229 13.917 67.010 1.00 77.81 113 ASN A O 1
ATOM 889 N N . PRO A 1 114 ? -35.149 13.753 68.167 1.00 77.25 114 PRO A N 1
ATOM 890 C CA . PRO A 1 114 ? -35.339 15.189 68.267 1.00 77.25 114 PRO A CA 1
ATOM 891 C C . PRO A 1 114 ? -34.285 15.783 69.200 1.00 77.25 114 PRO A C 1
ATOM 893 O O . PRO A 1 114 ? -34.270 15.529 70.404 1.00 77.25 114 PRO A O 1
ATOM 896 N N . VAL A 1 115 ? -33.414 16.615 68.639 1.00 81.56 115 VAL A N 1
ATOM 897 C CA . VAL A 1 115 ? -32.441 17.376 69.420 1.00 81.56 115 VAL A CA 1
ATOM 898 C C . VAL A 1 115 ? -33.073 18.711 69.790 1.00 81.56 115 VAL A C 1
ATOM 900 O O . VAL A 1 115 ? -33.534 19.451 68.919 1.00 81.56 115 VAL A O 1
ATOM 903 N N . ALA A 1 116 ? -33.115 19.020 71.087 1.00 77.38 116 ALA A N 1
ATOM 904 C CA . ALA A 1 116 ? -33.582 20.322 71.543 1.00 77.38 116 ALA A CA 1
ATOM 905 C C . ALA A 1 116 ? -32.668 21.416 70.958 1.00 77.38 116 ALA A C 1
ATOM 907 O O . ALA A 1 116 ? -31.443 21.277 71.046 1.00 77.38 116 ALA A O 1
ATOM 908 N N . PRO A 1 117 ? -33.218 22.494 70.371 1.00 74.12 117 PRO A N 1
ATOM 909 C CA . PRO A 1 117 ? -32.400 23.570 69.837 1.00 74.12 117 PRO A CA 1
ATOM 910 C C . PRO A 1 117 ? -31.558 24.157 70.971 1.00 74.12 117 PRO A C 1
ATOM 912 O O . PRO A 1 117 ? -32.086 24.649 71.972 1.00 74.12 117 PRO A O 1
ATOM 915 N N . THR A 1 118 ? -30.235 24.072 70.834 1.00 74.38 118 THR A N 1
ATOM 916 C CA . THR A 1 118 ? -29.308 24.691 71.778 1.00 74.38 118 THR A CA 1
ATOM 917 C C . THR A 1 118 ? -29.545 26.191 71.730 1.00 74.38 118 THR A C 1
ATOM 919 O O . THR A 1 118 ? -29.374 26.804 70.674 1.00 74.38 118 THR A O 1
ATOM 922 N N . LYS A 1 119 ? -29.981 26.780 72.851 1.00 65.19 119 LYS A N 1
ATOM 923 C CA . LYS A 1 119 ? -30.117 28.235 72.968 1.00 65.19 119 LYS A CA 1
ATOM 924 C C . LYS A 1 119 ? -28.790 28.869 72.559 1.00 65.19 119 LYS A C 1
ATOM 926 O O . LYS A 1 119 ? -27.771 28.588 73.184 1.00 65.19 119 LYS A O 1
ATOM 931 N N . SER A 1 120 ? -28.825 29.698 71.519 1.00 60.50 120 SER A N 1
ATOM 932 C CA . SER A 1 120 ? -27.733 30.612 71.209 1.00 60.50 120 SER A CA 1
ATOM 933 C C . SER A 1 120 ? -27.591 31.563 72.396 1.00 60.50 120 SER A C 1
ATOM 935 O O . SER A 1 120 ? -28.465 32.404 72.621 1.00 60.50 120 SER A O 1
ATOM 937 N N . SER A 1 121 ? -26.556 31.344 73.202 1.00 52.59 121 SER A N 1
ATOM 938 C CA . SER A 1 121 ? -26.019 32.337 74.133 1.00 52.59 121 SER A CA 1
ATOM 939 C C . SER A 1 121 ? -25.314 33.442 73.365 1.00 52.59 121 SER A C 1
ATOM 941 O O . SER A 1 121 ? -24.560 33.066 72.436 1.00 52.59 121 SER A O 1
#

Foldseek 3Di:
DVVVVVVVVVVVVVVVVVVVVVVVVVVVVVVVVVVVVVVVVVVVVVVVVVVVVVVVVVVVVVVCCVVCVCVCVVVVVVVVVVVVVVVVVVVVVCVVCVVVVVVVVVCVVPPDDDDDPDPDD

pLDDT: mean 88.28, std 12.14, range [52.59, 98.38]

Sequence (121 aa):
MMLANLLRQSAQNSAGIQELLRAEQDASKIVQKDRTKRVREARDEAKQEIANYKAQKDDEFKKFEAEHSKGNEQAEAEANKEADTQIKGIQEAGKKGQAQVIKNLLSAVFDVNPVAPTKSS